Protein AF-A0A3P7LWH1-F1 (afdb_monomer_lite)

InterPro domains:
  IPR036875 Zinc finger, CCHC-type superfamily [SSF57756] (6-38)

pLDDT: mean 70.85, std 18.17, range [38.41, 95.25]

Secondary structure (DSSP, 8-state):
--------------B-TTT--BS--TTT--SPP--PPPPPHHHHHHHHHHHHHHHHHS-------------------------------------

Radius of gyration: 25.74 Å; chains: 1; bounding box: 73×41×44 Å

Sequence (95 aa):
MISSPCRAADSKPKYCQKCLQEGHWTYECRGKRKYLERETRTTRLNRKMEKMDNSRSSSGASSSSSSSSESGGSSSESGSEGDAETGTSHKHSGD

Foldseek 3Di:
DDPDDDDDPPPDFDAEQADRDGDDYVVPDPDHGDDDDDDDPVSVVVVVVVVVVVVVVPDDDDDDDDDDDDPDDDDDDDDDDDDDDDDDDDDDDDD

Organism: Dibothriocephalus latus (NCBI:txid60516)

Structure (mmCIF, N/CA/C/O backbone):
data_AF-A0A3P7LWH1-F1
#
_entry.id   AF-A0A3P7LWH1-F1
#
loop_
_atom_site.group_PDB
_atom_site.id
_atom_site.type_symbol
_atom_site.label_atom_id
_atom_site.label_alt_id
_atom_site.label_comp_id
_atom_site.label_asym_id
_atom_site.label_entity_id
_atom_site.label_seq_id
_atom_site.pdbx_PDB_ins_code
_atom_site.Cartn_x
_atom_site.Cartn_y
_atom_site.Cartn_z
_atom_site.occupancy
_atom_site.B_iso_or_equiv
_atom_site.auth_seq_id
_atom_site.auth_comp_id
_atom_site.auth_asym_id
_atom_site.auth_atom_id
_atom_site.pdbx_PDB_model_num
ATOM 1 N N . MET A 1 1 ? -15.118 -38.059 6.729 1.00 42.44 1 MET A N 1
ATOM 2 C CA . MET A 1 1 ? -14.523 -37.924 5.382 1.00 42.44 1 MET A CA 1
ATOM 3 C C . MET A 1 1 ? -14.826 -36.515 4.897 1.00 42.44 1 MET A C 1
ATOM 5 O O . MET A 1 1 ? -15.939 -36.261 4.463 1.00 42.44 1 MET A O 1
ATOM 9 N N . ILE A 1 2 ? -13.911 -35.567 5.112 1.00 59.47 2 ILE A N 1
ATOM 10 C CA . ILE A 1 2 ? -14.127 -34.164 4.731 1.00 59.47 2 ILE A CA 1
ATOM 11 C C . ILE A 1 2 ? -13.666 -34.039 3.282 1.00 59.47 2 ILE A C 1
ATOM 13 O O . ILE A 1 2 ? -12.469 -34.034 3.009 1.00 59.47 2 ILE A O 1
ATOM 17 N N . SER A 1 3 ? -14.618 -34.029 2.353 1.00 58.41 3 SER A N 1
ATOM 18 C CA . SER A 1 3 ? -14.349 -33.820 0.933 1.00 58.41 3 SER A CA 1
ATOM 19 C C . SER A 1 3 ? -13.851 -32.392 0.721 1.00 58.41 3 SER A C 1
ATOM 21 O O . SER A 1 3 ? -14.644 -31.456 0.631 1.00 58.41 3 SER A O 1
ATOM 23 N N . SER A 1 4 ? -12.529 -32.220 0.670 1.00 71.56 4 SER A N 1
ATOM 24 C CA . SER A 1 4 ? -11.902 -30.974 0.230 1.00 71.56 4 SER A CA 1
ATOM 25 C C . SER A 1 4 ? -12.360 -30.680 -1.199 1.00 71.56 4 SER A C 1
ATOM 27 O O . SER A 1 4 ? -12.098 -31.500 -2.085 1.00 71.56 4 SER A O 1
ATOM 29 N N . PRO A 1 5 ? -13.039 -29.550 -1.462 1.00 72.00 5 PRO A N 1
ATOM 30 C CA . PRO A 1 5 ? -13.450 -29.221 -2.814 1.00 72.00 5 PRO A CA 1
ATOM 31 C C . PRO A 1 5 ? -12.204 -29.065 -3.686 1.00 72.00 5 PRO A C 1
ATOM 33 O O . PRO A 1 5 ? -11.280 -28.313 -3.360 1.00 72.00 5 PRO A O 1
ATOM 36 N N . CYS A 1 6 ? -12.175 -29.792 -4.802 1.00 60.16 6 CYS A N 1
ATOM 37 C CA . CYS A 1 6 ? -11.209 -29.571 -5.863 1.00 60.16 6 CYS A CA 1
ATOM 38 C C . CYS A 1 6 ? -11.339 -28.111 -6.322 1.00 60.16 6 CYS A C 1
ATOM 40 O O . CYS A 1 6 ? -12.373 -27.701 -6.850 1.00 60.16 6 CYS A O 1
ATOM 42 N N . ARG A 1 7 ? -10.307 -27.304 -6.050 1.00 65.00 7 ARG A N 1
ATOM 43 C CA . ARG A 1 7 ? -10.241 -25.893 -6.451 1.00 65.00 7 ARG A CA 1
ATOM 44 C C . ARG A 1 7 ? -10.396 -25.817 -7.968 1.00 65.00 7 ARG A C 1
ATOM 46 O O . ARG A 1 7 ? -9.496 -26.238 -8.692 1.00 65.00 7 ARG A O 1
ATOM 53 N N . ALA A 1 8 ? -11.528 -25.285 -8.428 1.00 61.91 8 ALA A N 1
ATOM 54 C CA . ALA A 1 8 ? -11.680 -24.839 -9.803 1.00 61.91 8 ALA A CA 1
ATOM 55 C C . ALA A 1 8 ? -10.503 -23.908 -10.133 1.00 61.91 8 ALA A C 1
ATOM 57 O O . ALA A 1 8 ? -10.086 -23.110 -9.291 1.00 61.91 8 ALA A O 1
ATOM 58 N N . ALA A 1 9 ? -9.912 -24.064 -11.316 1.00 66.31 9 ALA A N 1
ATOM 59 C CA . ALA A 1 9 ? -8.784 -23.251 -11.744 1.00 66.31 9 ALA A CA 1
ATOM 60 C C . ALA A 1 9 ? -9.246 -21.796 -11.903 1.00 66.31 9 ALA A C 1
ATOM 62 O O . ALA A 1 9 ? -9.737 -21.393 -12.953 1.00 66.31 9 ALA A O 1
ATOM 63 N N . ASP A 1 10 ? -9.122 -21.017 -10.830 1.00 66.19 10 ASP A N 1
ATOM 64 C CA . ASP A 1 10 ? -9.448 -19.601 -10.835 1.00 66.19 10 ASP A CA 1
ATOM 65 C C . ASP A 1 10 ? -8.472 -18.893 -11.785 1.00 66.19 10 ASP A C 1
ATOM 67 O O . ASP A 1 10 ? -7.285 -18.738 -11.470 1.00 66.19 10 ASP A O 1
ATOM 71 N N . SER A 1 11 ? -8.953 -18.449 -12.946 1.00 74.06 11 SER A N 1
ATOM 72 C CA . SER A 1 11 ? -8.215 -17.577 -13.859 1.00 74.06 11 SER A CA 1
ATOM 73 C C . SER A 1 11 ? -8.065 -16.190 -13.227 1.00 74.06 11 SER A C 1
ATOM 75 O O . SER A 1 11 ? -8.736 -15.228 -13.594 1.00 74.06 11 SER A O 1
ATOM 77 N N . LYS A 1 12 ? -7.215 -16.098 -12.203 1.00 76.94 12 LYS A N 1
ATOM 78 C CA . LYS A 1 12 ? -6.903 -14.852 -11.510 1.00 76.94 12 LYS A CA 1
ATOM 79 C C . LYS A 1 12 ? -6.025 -13.990 -12.423 1.00 76.94 12 LYS A C 1
ATOM 81 O O . LYS A 1 12 ? -5.006 -14.495 -12.912 1.00 76.94 12 LYS A O 1
ATOM 86 N N . PRO A 1 13 ? -6.381 -12.714 -12.652 1.00 76.56 13 PRO A N 1
ATOM 87 C CA . PRO A 1 13 ? -5.536 -11.795 -13.406 1.00 76.56 13 PRO A CA 1
ATOM 88 C C . PRO A 1 13 ? -4.145 -11.693 -12.764 1.00 76.56 13 PRO A C 1
ATOM 90 O O . PRO A 1 13 ? -3.979 -11.800 -11.545 1.00 76.56 13 PRO A O 1
ATOM 93 N N . LYS A 1 14 ? -3.113 -11.552 -13.603 1.00 82.19 14 LYS A N 1
ATOM 94 C CA . LYS A 1 14 ? -1.724 -11.453 -13.143 1.00 82.19 14 LYS A CA 1
ATOM 95 C C . LYS A 1 14 ? -1.494 -10.059 -12.569 1.00 82.19 14 LYS A C 1
ATOM 97 O O . LYS A 1 14 ? -1.427 -9.082 -13.311 1.00 82.19 14 LYS A O 1
ATOM 102 N N . TYR A 1 15 ? -1.348 -9.992 -11.251 1.00 88.44 15 TYR A N 1
ATOM 103 C CA . TYR A 1 15 ? -0.945 -8.780 -10.549 1.00 88.44 15 TYR A CA 1
ATOM 104 C C . TYR A 1 15 ? 0.555 -8.796 -10.275 1.00 88.44 15 TYR A C 1
ATOM 106 O O . TYR A 1 15 ? 1.112 -9.791 -9.803 1.00 88.44 15 TYR A O 1
ATOM 114 N N . CYS A 1 16 ? 1.214 -7.668 -10.503 1.00 91.19 16 CYS A N 1
ATOM 115 C CA . CYS A 1 16 ? 2.603 -7.490 -10.123 1.00 91.19 16 CYS A CA 1
ATOM 116 C C . CYS A 1 16 ? 2.729 -7.322 -8.599 1.00 91.19 16 CYS A C 1
ATOM 118 O O . CYS A 1 16 ? 2.182 -6.387 -8.022 1.00 91.19 16 CYS A O 1
ATOM 120 N N . GLN A 1 17 ? 3.519 -8.164 -7.925 1.00 88.00 17 GLN A N 1
ATOM 121 C CA . GLN A 1 17 ? 3.726 -8.084 -6.467 1.00 88.00 17 GLN A CA 1
ATOM 122 C C . GLN A 1 17 ? 4.406 -6.777 -6.008 1.00 88.00 17 GLN A C 1
ATOM 124 O O . GLN A 1 17 ? 4.256 -6.377 -4.855 1.00 88.00 17 GLN A O 1
ATOM 129 N N . LYS A 1 18 ? 5.165 -6.101 -6.885 1.00 90.31 18 LYS A N 1
ATOM 130 C CA . LYS A 1 18 ? 5.858 -4.844 -6.547 1.00 90.31 18 LYS A CA 1
ATOM 131 C C . LYS A 1 18 ? 4.910 -3.646 -6.512 1.00 90.31 18 LYS A C 1
ATOM 133 O O . LYS A 1 18 ? 4.914 -2.901 -5.534 1.00 90.31 18 LYS A O 1
ATOM 138 N N . CYS A 1 19 ? 4.141 -3.435 -7.576 1.00 89.31 19 CYS A N 1
ATOM 139 C CA . CYS A 1 19 ? 3.307 -2.238 -7.748 1.00 89.31 19 CYS A CA 1
ATOM 140 C C . CYS A 1 19 ? 1.799 -2.509 -7.601 1.00 89.31 19 CYS A C 1
ATOM 142 O O . CYS A 1 19 ? 1.008 -1.566 -7.583 1.00 89.31 19 CYS A O 1
ATOM 144 N N . LEU A 1 20 ? 1.397 -3.778 -7.464 1.00 87.06 20 LEU A N 1
ATOM 145 C CA . LEU A 1 20 ? 0.005 -4.226 -7.368 1.00 87.06 20 LEU A CA 1
ATOM 146 C C . LEU A 1 20 ? -0.869 -3.871 -8.590 1.00 87.06 20 LEU A C 1
ATOM 148 O O . LEU A 1 20 ? -2.089 -3.873 -8.479 1.00 87.06 20 LEU A O 1
ATOM 152 N N . GLN A 1 21 ? -0.261 -3.568 -9.742 1.00 88.00 21 GLN A N 1
ATOM 153 C CA . GLN A 1 21 ? -0.968 -3.318 -11.005 1.00 88.00 21 GLN A CA 1
ATOM 154 C C . GLN A 1 21 ? -1.104 -4.605 -11.823 1.00 88.00 21 GLN A C 1
ATOM 156 O O . GLN A 1 21 ? -0.285 -5.520 -11.695 1.00 88.00 21 GLN A O 1
ATOM 161 N N . GLU A 1 22 ? -2.127 -4.664 -12.668 1.00 87.12 22 GLU A N 1
ATOM 162 C CA . GLU A 1 22 ? -2.319 -5.750 -13.627 1.00 87.12 22 GLU A CA 1
ATOM 163 C C . GLU A 1 22 ? -1.455 -5.567 -14.887 1.00 87.12 22 GLU A C 1
ATOM 165 O O . GLU A 1 22 ? -1.017 -4.461 -15.210 1.00 87.12 22 GLU A O 1
ATOM 170 N N . GLY A 1 23 ? -1.170 -6.668 -15.585 1.00 89.12 23 GLY A N 1
ATOM 171 C CA . GLY A 1 23 ? -0.623 -6.628 -16.948 1.00 89.12 23 GLY A CA 1
ATOM 172 C C . GLY A 1 23 ? 0.891 -6.793 -17.100 1.00 89.12 23 GLY A C 1
ATOM 173 O O . GLY A 1 23 ? 1.366 -6.786 -18.229 1.00 89.12 23 GLY A O 1
ATOM 174 N N . HIS A 1 24 ? 1.661 -6.980 -16.022 1.00 91.12 24 HIS A N 1
ATOM 175 C CA . HIS A 1 24 ? 3.093 -7.295 -16.133 1.00 91.12 24 HIS A CA 1
ATOM 176 C C . HIS A 1 24 ? 3.601 -8.204 -15.012 1.00 91.12 24 HIS A C 1
ATOM 178 O O . HIS A 1 24 ? 3.073 -8.227 -13.895 1.00 91.12 24 HIS A O 1
ATOM 184 N N . TRP A 1 25 ? 4.675 -8.936 -15.306 1.00 89.12 25 TRP A N 1
ATOM 185 C CA . TRP A 1 25 ? 5.397 -9.731 -14.319 1.00 89.12 25 TRP A CA 1
ATOM 186 C C . TRP A 1 25 ? 6.343 -8.861 -13.489 1.00 89.12 25 TRP A C 1
ATOM 188 O O . TRP A 1 25 ? 6.769 -7.781 -13.895 1.00 89.12 25 TRP A O 1
ATOM 198 N N . THR A 1 26 ? 6.719 -9.342 -12.306 1.00 88.75 26 THR A N 1
ATOM 199 C CA . THR A 1 26 ? 7.594 -8.608 -11.376 1.00 88.75 26 THR A CA 1
ATOM 200 C C . THR A 1 26 ? 8.966 -8.264 -11.965 1.00 88.75 26 THR A C 1
ATOM 202 O O . THR A 1 26 ? 9.563 -7.273 -11.537 1.00 88.75 26 THR A O 1
ATOM 205 N N . TYR A 1 27 ? 9.440 -9.042 -12.943 1.00 91.50 27 TYR A N 1
ATOM 206 C CA . TYR A 1 27 ? 10.699 -8.832 -13.667 1.00 91.50 27 TYR A CA 1
ATOM 207 C C . TYR A 1 27 ? 10.646 -7.632 -14.622 1.00 91.50 27 TYR A C 1
ATOM 209 O O . TYR A 1 27 ? 11.629 -6.914 -14.767 1.00 91.50 27 TYR A O 1
ATOM 217 N N . GLU A 1 28 ? 9.484 -7.372 -15.218 1.00 91.56 28 GLU A N 1
ATOM 218 C CA . GLU A 1 28 ? 9.253 -6.259 -16.150 1.00 91.56 28 GLU A CA 1
ATOM 219 C C . GLU A 1 28 ? 8.791 -4.983 -15.424 1.00 91.56 28 GLU A C 1
ATOM 221 O O . GLU A 1 28 ? 8.658 -3.912 -16.018 1.00 91.56 28 GLU A O 1
ATOM 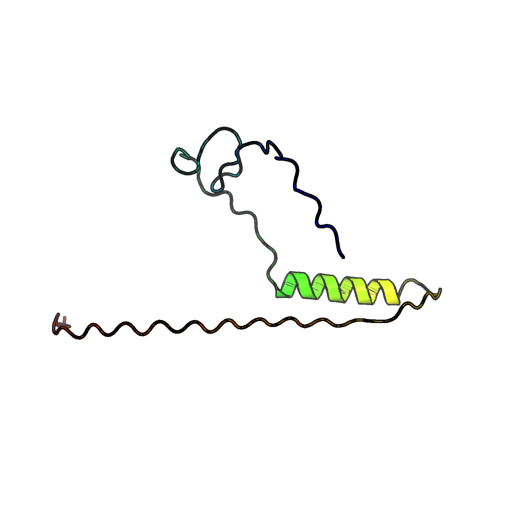226 N N . CYS A 1 29 ? 8.555 -5.074 -14.111 1.00 92.19 29 CYS A N 1
ATOM 227 C CA . CYS A 1 29 ? 8.061 -3.969 -13.305 1.00 92.19 29 CYS A CA 1
ATOM 228 C C . CYS A 1 29 ? 9.104 -2.852 -13.166 1.00 92.19 29 CYS A C 1
ATOM 230 O O . CYS A 1 29 ? 10.015 -2.928 -12.338 1.00 92.19 29 CYS A O 1
ATOM 232 N N . ARG A 1 30 ? 8.886 -1.754 -13.897 1.00 91.69 30 ARG A N 1
ATOM 233 C CA . ARG A 1 30 ? 9.639 -0.491 -13.770 1.00 91.69 30 ARG A CA 1
ATOM 234 C C . ARG A 1 30 ? 9.131 0.423 -12.644 1.00 91.69 30 ARG A C 1
ATOM 236 O O . ARG A 1 30 ? 9.747 1.442 -12.350 1.00 91.69 30 ARG A O 1
ATOM 243 N N . GLY A 1 31 ? 8.003 0.082 -12.017 1.00 87.50 31 GLY A N 1
ATOM 244 C CA . GLY A 1 31 ? 7.398 0.868 -10.939 1.00 87.50 31 GLY A CA 1
ATOM 245 C C . GLY A 1 31 ? 8.125 0.742 -9.593 1.00 87.50 31 GLY A C 1
ATOM 246 O O . GLY A 1 31 ? 8.743 -0.281 -9.285 1.00 87.50 31 GLY A O 1
ATOM 247 N N . LYS A 1 32 ? 8.000 1.777 -8.753 1.00 86.25 32 LYS A N 1
ATOM 248 C CA . LYS A 1 32 ? 8.411 1.730 -7.339 1.00 86.25 32 LYS A CA 1
ATOM 249 C C . LYS A 1 32 ? 7.472 0.805 -6.552 1.00 86.25 32 LYS A C 1
ATOM 251 O O . LYS A 1 32 ? 6.319 0.603 -6.934 1.00 86.25 32 LYS A O 1
ATOM 256 N N . ARG A 1 33 ? 7.959 0.241 -5.442 1.00 88.38 33 ARG A N 1
ATOM 257 C CA . ARG A 1 33 ? 7.129 -0.595 -4.561 1.00 88.38 33 ARG A CA 1
ATOM 258 C C . ARG A 1 33 ? 6.014 0.244 -3.940 1.00 88.38 33 ARG A C 1
ATOM 260 O O . ARG A 1 33 ? 6.295 1.275 -3.335 1.00 88.38 33 ARG A O 1
ATOM 267 N N . LYS A 1 34 ? 4.765 -0.214 -4.060 1.00 87.75 34 LYS A N 1
ATOM 268 C CA . LYS A 1 34 ? 3.639 0.375 -3.329 1.00 87.75 34 LYS A CA 1
ATOM 269 C C . LYS A 1 34 ? 3.659 -0.188 -1.913 1.00 87.75 34 LYS A C 1
ATOM 271 O O . LYS A 1 34 ? 3.307 -1.348 -1.704 1.00 87.75 34 LYS A O 1
ATOM 276 N N . TYR A 1 35 ? 4.091 0.611 -0.945 1.00 84.44 35 TYR A N 1
ATOM 277 C CA . TYR A 1 35 ? 3.980 0.225 0.456 1.00 84.44 35 TYR A CA 1
ATOM 278 C C . TYR A 1 35 ? 2.523 0.370 0.889 1.00 84.44 35 TYR A C 1
ATOM 280 O O . TYR A 1 35 ? 1.985 1.470 0.966 1.00 84.44 35 TYR A O 1
ATOM 288 N N . LEU A 1 36 ? 1.874 -0.769 1.112 1.00 85.44 36 LEU A N 1
ATOM 289 C CA . LEU A 1 36 ? 0.654 -0.839 1.901 1.00 85.44 36 LEU A CA 1
ATOM 290 C C . LEU A 1 36 ? 1.085 -1.150 3.328 1.00 85.44 36 LEU A C 1
ATOM 292 O O . LEU A 1 36 ? 1.699 -2.197 3.561 1.00 85.44 36 LEU A O 1
ATOM 296 N N . GLU A 1 37 ? 0.784 -0.241 4.250 1.00 88.62 37 GLU A N 1
ATOM 297 C CA . GLU A 1 37 ? 1.029 -0.475 5.667 1.00 88.62 37 GLU A CA 1
ATOM 298 C C . GLU A 1 37 ? 0.220 -1.694 6.107 1.00 88.62 37 GLU A C 1
ATOM 300 O O . GLU A 1 37 ? -0.995 -1.773 5.895 1.00 88.62 37 GLU A O 1
ATOM 305 N N . ARG A 1 38 ? 0.910 -2.678 6.683 1.00 85.19 38 ARG A N 1
ATOM 306 C CA . ARG A 1 38 ? 0.254 -3.802 7.341 1.00 85.19 38 ARG A CA 1
ATOM 307 C C . ARG A 1 38 ? 0.227 -3.486 8.815 1.00 85.19 38 ARG A C 1
ATOM 309 O O . ARG A 1 38 ? 1.264 -3.214 9.401 1.00 85.19 38 ARG A O 1
ATOM 316 N N . GLU A 1 39 ? -0.950 -3.587 9.415 1.00 92.56 39 GLU A N 1
ATOM 317 C CA . GLU A 1 39 ? -1.045 -3.497 10.862 1.00 92.56 39 GLU A CA 1
ATOM 318 C C . GLU A 1 39 ? -0.100 -4.505 11.525 1.00 92.56 39 GLU A C 1
ATOM 320 O O . GLU A 1 39 ? 0.005 -5.669 11.115 1.00 92.56 39 GLU A O 1
ATOM 325 N N . THR A 1 40 ? 0.601 -4.054 12.561 1.00 93.19 40 THR A N 1
ATOM 326 C CA . THR A 1 40 ? 1.471 -4.946 13.318 1.00 93.19 40 THR A CA 1
ATOM 327 C C . THR A 1 40 ? 0.637 -6.035 13.996 1.00 93.19 40 THR A C 1
ATOM 329 O O . THR A 1 40 ? -0.566 -5.885 14.247 1.00 93.19 40 THR A O 1
ATOM 332 N N . ARG A 1 41 ? 1.279 -7.161 14.327 1.00 92.75 41 ARG A N 1
ATOM 333 C CA . ARG A 1 41 ? 0.608 -8.278 15.007 1.00 92.75 41 ARG A CA 1
ATOM 334 C C . ARG A 1 41 ? -0.093 -7.818 16.288 1.00 92.75 41 ARG A C 1
ATOM 336 O O . ARG A 1 41 ? -1.199 -8.284 16.551 1.00 92.75 41 ARG A O 1
ATOM 343 N N . THR A 1 42 ? 0.518 -6.907 17.046 1.00 94.06 42 THR A N 1
ATOM 344 C CA . THR A 1 42 ? -0.061 -6.339 18.271 1.00 94.06 42 THR A CA 1
ATOM 345 C C . THR A 1 42 ? -1.256 -5.447 17.955 1.00 94.06 42 THR A C 1
ATOM 347 O O . THR A 1 42 ? -2.310 -5.657 18.537 1.00 94.06 42 THR A O 1
ATOM 350 N N . THR A 1 43 ? -1.177 -4.561 16.957 1.00 93.44 43 THR A N 1
ATOM 351 C CA . THR A 1 43 ? -2.324 -3.744 16.510 1.00 93.44 43 THR A CA 1
ATOM 352 C C . THR A 1 43 ? -3.537 -4.609 16.151 1.00 93.44 43 THR A C 1
ATOM 354 O O . THR A 1 43 ? -4.658 -4.327 16.581 1.00 93.44 43 THR A O 1
ATOM 357 N N . ARG A 1 44 ? -3.313 -5.718 15.434 1.00 94.12 44 ARG A N 1
ATOM 358 C CA . ARG A 1 44 ? -4.381 -6.665 15.088 1.00 94.12 44 ARG A CA 1
ATOM 359 C C . ARG A 1 44 ? -4.982 -7.344 16.317 1.00 94.12 44 ARG A C 1
ATOM 361 O O . ARG A 1 44 ? -6.189 -7.573 16.361 1.00 94.12 44 ARG A O 1
ATOM 368 N N . LEU A 1 45 ? -4.148 -7.722 17.288 1.00 95.25 45 LEU A N 1
ATOM 369 C CA . LEU A 1 45 ? -4.602 -8.339 18.536 1.00 95.25 45 LEU A CA 1
ATOM 370 C C . LEU A 1 45 ? -5.394 -7.342 19.388 1.00 95.25 45 LEU A C 1
ATOM 372 O O . LEU A 1 45 ? -6.489 -7.683 19.824 1.00 95.25 45 LEU A O 1
ATOM 376 N N . ASN A 1 46 ? -4.914 -6.107 19.535 1.00 94.75 46 ASN A N 1
ATOM 377 C CA . ASN A 1 46 ? -5.598 -5.056 20.284 1.00 94.75 46 ASN A CA 1
ATOM 378 C C . ASN A 1 46 ? -6.992 -4.774 19.710 1.00 94.75 46 ASN A C 1
ATOM 380 O O . ASN A 1 46 ? -7.965 -4.796 20.457 1.00 94.75 46 ASN A O 1
ATOM 384 N N . ARG A 1 47 ? -7.130 -4.635 18.382 1.00 93.25 47 ARG A N 1
ATOM 385 C CA . ARG A 1 47 ? -8.448 -4.453 17.745 1.00 93.25 47 ARG A CA 1
ATOM 386 C C . ARG A 1 47 ? -9.399 -5.625 18.018 1.00 93.25 47 ARG A C 1
ATOM 388 O O . ARG A 1 47 ? -10.602 -5.427 18.171 1.00 93.25 47 ARG A O 1
ATOM 395 N N . LYS A 1 48 ? -8.883 -6.860 18.067 1.00 94.00 48 LYS A N 1
ATOM 396 C CA . LYS A 1 48 ? -9.694 -8.038 18.423 1.00 94.00 48 LYS A CA 1
ATOM 397 C C . LYS A 1 48 ? -10.158 -7.982 19.876 1.00 94.00 48 LYS A C 1
ATOM 399 O O . LYS A 1 48 ? -11.322 -8.278 20.124 1.00 94.00 48 LYS A O 1
ATOM 404 N N . MET A 1 49 ? -9.275 -7.605 20.801 1.00 94.00 49 MET A N 1
ATOM 405 C CA . MET A 1 49 ? -9.613 -7.474 22.222 1.00 94.00 49 MET A CA 1
ATOM 406 C C . MET A 1 49 ? -10.651 -6.368 22.453 1.00 94.00 49 MET A C 1
ATOM 408 O O . MET A 1 49 ? -11.652 -6.612 23.115 1.00 94.00 49 MET A O 1
ATOM 412 N N . GLU A 1 50 ? -10.477 -5.200 21.831 1.00 91.69 50 GLU A N 1
ATOM 413 C CA . GLU A 1 50 ? -11.420 -4.075 21.917 1.00 91.69 50 GLU A CA 1
ATOM 414 C C . GLU A 1 50 ? -12.807 -4.441 21.366 1.00 91.69 50 GLU A C 1
ATOM 416 O O . GLU A 1 50 ? -13.832 -4.144 21.975 1.00 91.69 50 GLU A O 1
ATOM 421 N N . LYS A 1 51 ? -12.865 -5.177 20.247 1.00 91.88 51 LYS A N 1
ATOM 422 C CA . LYS A 1 51 ? -14.138 -5.651 19.688 1.00 91.88 51 LYS A CA 1
ATOM 423 C C . LYS A 1 51 ? -14.869 -6.618 20.628 1.00 91.88 51 LYS A C 1
ATOM 425 O O . LYS A 1 51 ? -16.098 -6.587 20.683 1.00 91.88 51 LYS A O 1
ATOM 430 N N . MET A 1 52 ? -14.135 -7.468 21.351 1.00 89.75 52 MET A N 1
ATOM 431 C CA . MET A 1 52 ? -14.716 -8.368 22.354 1.00 89.75 52 MET A CA 1
ATOM 432 C C . MET A 1 52 ? -15.249 -7.587 23.558 1.00 89.75 52 MET A C 1
ATOM 434 O O . MET A 1 52 ? -16.362 -7.859 23.999 1.00 89.75 52 MET A O 1
ATOM 438 N N . ASP A 1 53 ? -14.501 -6.600 24.051 1.00 87.75 53 ASP A N 1
ATOM 439 C CA . ASP A 1 53 ? -14.934 -5.721 25.142 1.00 87.75 53 ASP A CA 1
ATOM 440 C C . ASP A 1 53 ? -16.217 -4.951 24.782 1.00 87.75 53 ASP A C 1
ATOM 442 O O . ASP A 1 53 ? -17.235 -5.075 25.462 1.00 87.75 53 ASP A O 1
ATOM 446 N N . ASN A 1 54 ? -16.239 -4.291 23.621 1.00 83.38 54 ASN A N 1
ATOM 447 C CA . ASN A 1 54 ? -17.405 -3.539 23.157 1.00 83.38 54 ASN A CA 1
ATOM 448 C C . ASN A 1 54 ? -18.650 -4.425 22.935 1.00 83.38 54 ASN A C 1
ATOM 450 O O . ASN A 1 54 ? -19.779 -4.004 23.194 1.00 83.38 54 ASN A O 1
ATOM 454 N N . SER A 1 55 ? -18.468 -5.675 22.486 1.00 76.75 55 SER A N 1
ATOM 455 C CA . SER A 1 55 ? -19.583 -6.627 22.340 1.00 76.75 55 SER A CA 1
ATOM 456 C C . SER A 1 55 ? -20.188 -7.055 23.681 1.00 76.75 55 SER A C 1
ATOM 458 O O . SER A 1 55 ? -21.395 -7.275 23.769 1.00 76.75 55 SER A O 1
ATOM 460 N N . ARG A 1 56 ? -19.372 -7.112 24.742 1.00 72.94 56 ARG A N 1
ATOM 461 C CA . ARG A 1 56 ? -19.818 -7.455 26.102 1.00 72.94 56 ARG A CA 1
ATOM 462 C C . ARG A 1 56 ? -20.550 -6.293 26.771 1.00 72.94 56 ARG A C 1
ATOM 464 O O . ARG A 1 56 ? -21.453 -6.532 27.563 1.00 72.94 56 ARG A O 1
ATOM 471 N N . SER A 1 57 ? -20.207 -5.059 26.412 1.00 64.44 57 SER A N 1
ATOM 472 C CA . SER A 1 57 ? -20.804 -3.841 26.975 1.00 64.44 57 SER A CA 1
ATOM 473 C C . SER A 1 57 ? -22.122 -3.419 26.306 1.00 64.44 57 SER A C 1
ATOM 475 O O . SER A 1 57 ? -22.837 -2.587 26.854 1.00 64.44 57 SER A O 1
ATOM 477 N N . SER A 1 58 ? -22.470 -3.981 25.138 1.00 61.91 58 SER A N 1
ATOM 478 C CA . SER A 1 58 ? -23.624 -3.544 24.324 1.00 61.91 58 SER A CA 1
ATOM 479 C C . SER A 1 58 ? -24.760 -4.565 24.167 1.00 61.91 58 SER A C 1
ATOM 481 O O . SER A 1 58 ? -25.752 -4.260 23.507 1.00 61.91 58 SER A O 1
ATOM 483 N N . SER A 1 59 ? -24.686 -5.757 24.773 1.00 49.50 59 SER A N 1
ATOM 484 C CA . SER A 1 59 ? -25.744 -6.767 24.615 1.00 49.50 59 SER A CA 1
ATOM 485 C C . SER A 1 59 ? -26.046 -7.5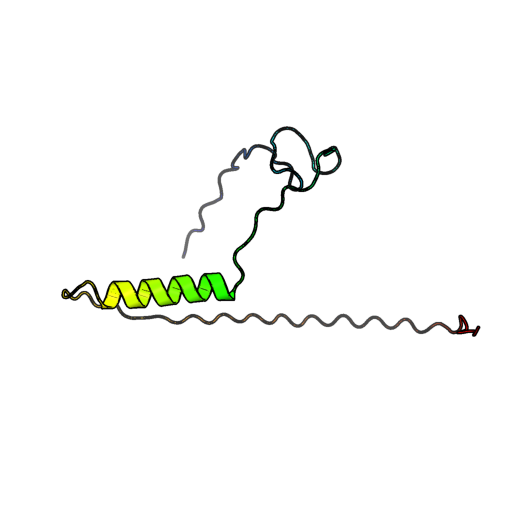52 25.895 1.00 49.50 59 SER A C 1
ATOM 487 O O . SER A 1 59 ? -25.408 -8.545 26.230 1.00 49.50 59 SER A O 1
ATOM 489 N N . GLY A 1 60 ? -27.106 -7.134 26.589 1.00 53.34 60 GLY A N 1
ATOM 490 C CA . GLY A 1 60 ? -27.898 -8.032 27.422 1.00 53.34 60 GLY A CA 1
ATOM 491 C C . GLY A 1 60 ? -28.822 -8.869 26.536 1.00 53.34 60 GLY A C 1
ATOM 492 O O . GLY A 1 60 ? -29.950 -8.463 26.300 1.00 53.34 60 GLY A O 1
ATOM 493 N N . ALA A 1 61 ? -28.338 -9.999 26.014 1.00 46.38 61 ALA A N 1
ATOM 494 C CA . ALA A 1 61 ? -29.145 -11.148 25.583 1.00 46.38 61 ALA A CA 1
ATOM 495 C C . ALA A 1 61 ? -28.218 -12.321 25.223 1.00 46.38 61 ALA A C 1
ATOM 497 O O . ALA A 1 61 ? -27.369 -12.239 24.340 1.00 46.38 61 ALA A O 1
ATOM 498 N N . SER A 1 62 ? -28.393 -13.419 25.945 1.00 49.47 62 SER A N 1
ATOM 499 C CA . SER A 1 62 ? -27.666 -14.680 25.849 1.00 49.47 62 SER A CA 1
ATOM 500 C C . SER A 1 62 ? -27.789 -15.382 24.491 1.00 49.47 62 SER A C 1
ATOM 502 O O . SER A 1 62 ? -28.896 -15.622 24.015 1.00 49.47 62 SER A O 1
ATOM 504 N N . SER A 1 63 ? -26.675 -15.901 23.976 1.00 47.50 63 SER A N 1
ATOM 505 C CA . SER A 1 63 ? -26.644 -17.279 23.472 1.00 47.50 63 SER A CA 1
ATOM 506 C C . SER A 1 63 ? -25.245 -17.861 23.672 1.00 47.50 63 SER A C 1
ATOM 508 O O . SER A 1 63 ? -24.242 -17.362 23.169 1.00 47.50 63 SER A O 1
ATOM 510 N N . SER A 1 64 ? -25.180 -18.898 24.498 1.00 52.47 64 SER A N 1
ATOM 511 C CA . SER A 1 64 ? -24.002 -19.720 24.716 1.00 52.47 64 SER A CA 1
ATOM 512 C C . SER A 1 64 ? -23.835 -20.689 23.552 1.00 52.47 64 SER A C 1
ATOM 514 O O . SER A 1 64 ? -24.716 -21.508 23.298 1.00 52.47 64 SER A O 1
ATOM 516 N N . SER A 1 65 ? -22.669 -20.675 22.918 1.00 47.31 65 SER A N 1
ATOM 517 C CA . SER A 1 65 ? -22.073 -21.909 22.416 1.00 47.31 65 SER A CA 1
ATOM 518 C C . SER A 1 65 ? -20.587 -21.90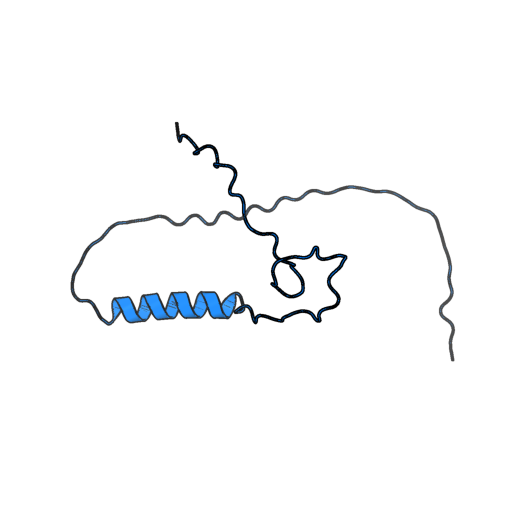8 22.758 1.00 47.31 65 SER A C 1
ATOM 520 O O . SER A 1 65 ? -19.876 -20.914 22.619 1.00 47.31 65 SER A O 1
ATOM 522 N N . SER A 1 66 ? -20.188 -23.017 23.356 1.00 46.47 66 SER A N 1
ATOM 523 C CA . SER A 1 66 ? -18.908 -23.305 23.979 1.00 46.47 66 SER A CA 1
ATOM 524 C C . SER A 1 66 ? -17.865 -23.789 22.975 1.00 46.47 66 SER A C 1
ATOM 526 O O . SER A 1 66 ? -18.185 -24.628 22.137 1.00 46.47 66 SER A O 1
ATOM 528 N N . SER A 1 67 ? -16.619 -23.359 23.227 1.00 47.31 67 SER A N 1
ATOM 529 C CA . SER A 1 67 ? -15.315 -23.976 22.894 1.00 47.31 67 SER A CA 1
ATOM 530 C C . SER A 1 67 ? -14.982 -24.166 21.402 1.00 47.31 67 SER A C 1
ATOM 532 O O . SER A 1 67 ? -15.806 -24.610 20.624 1.00 47.31 67 SER A O 1
ATOM 534 N N . SER A 1 68 ? -13.766 -23.882 20.938 1.00 41.25 68 SER A N 1
ATOM 535 C CA . SER A 1 68 ? -12.536 -24.418 21.519 1.00 41.25 68 SER A CA 1
ATOM 536 C C . SER A 1 68 ? -11.277 -23.608 21.159 1.00 41.25 68 SER A C 1
ATOM 538 O O . SER A 1 68 ? -11.226 -22.835 20.199 1.00 41.25 68 SER A O 1
ATOM 540 N N . SER A 1 69 ? -10.275 -23.749 22.023 1.00 52.28 69 SER A N 1
ATOM 541 C CA . SER A 1 69 ? -8.941 -23.181 21.891 1.00 52.28 69 SER A CA 1
ATOM 542 C C . SER A 1 69 ? -8.064 -24.159 21.116 1.00 52.28 69 SER A C 1
ATOM 544 O O . SER A 1 69 ? -7.664 -25.170 21.680 1.00 52.28 69 SER A O 1
ATOM 546 N N . GLU A 1 70 ? -7.682 -23.831 19.882 1.00 38.41 70 GLU A N 1
ATOM 547 C CA . GLU A 1 70 ? -6.621 -24.562 19.178 1.00 38.41 70 GLU A CA 1
ATOM 548 C C . GLU A 1 70 ? -5.391 -23.656 19.048 1.00 38.41 70 GLU A C 1
ATOM 550 O O . GLU A 1 70 ? -5.236 -22.877 18.105 1.00 38.41 70 GLU A O 1
ATOM 555 N N . SER A 1 71 ? -4.494 -23.731 20.027 1.00 51.66 71 SER A N 1
ATOM 556 C CA . SER A 1 71 ? -3.115 -23.281 19.866 1.00 51.66 71 SER A CA 1
ATOM 557 C C . SER A 1 71 ? -2.343 -24.352 19.096 1.00 51.66 71 SER A C 1
ATOM 559 O O . SER A 1 71 ? -1.776 -25.264 19.688 1.00 51.66 71 SER A O 1
ATOM 561 N N . GLY A 1 72 ? -2.329 -24.247 17.768 1.00 40.62 72 GLY A N 1
ATOM 562 C CA . GLY A 1 72 ? -1.423 -25.009 16.911 1.00 40.62 72 GLY A CA 1
ATOM 563 C C . GLY A 1 72 ? -0.109 -24.256 16.735 1.00 40.62 72 GLY A C 1
ATOM 564 O O . GLY A 1 72 ? 0.042 -23.484 15.790 1.00 40.62 72 GLY A O 1
ATOM 565 N N . GLY A 1 73 ? 0.825 -24.437 17.666 1.00 56.72 73 GLY A N 1
ATOM 566 C CA . GLY A 1 73 ? 2.234 -24.171 17.407 1.00 56.72 73 GLY A CA 1
ATOM 567 C C . GLY A 1 73 ? 2.816 -25.385 16.699 1.00 56.72 73 GLY A C 1
ATOM 568 O O . GLY A 1 73 ? 2.971 -26.429 17.319 1.00 56.72 73 GLY A O 1
ATOM 569 N N . SER A 1 74 ? 3.119 -25.262 15.411 1.00 46.38 74 SER A N 1
ATOM 570 C CA . SER A 1 74 ? 4.017 -26.197 14.738 1.00 46.38 74 SER A CA 1
ATOM 571 C C . SER A 1 74 ? 5.366 -25.508 14.623 1.00 46.38 74 SER A C 1
ATOM 573 O O . SER A 1 74 ? 5.609 -24.734 13.699 1.00 46.38 74 SER A O 1
ATOM 575 N N . SER A 1 75 ? 6.218 -25.738 15.616 1.00 55.34 75 SER A N 1
ATOM 576 C CA . SER A 1 75 ? 7.652 -25.769 15.380 1.0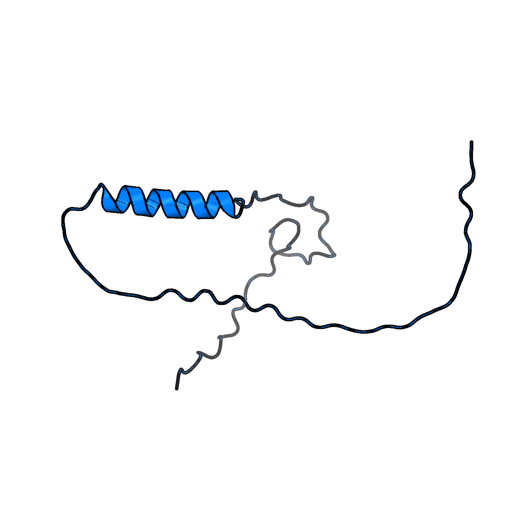0 55.34 75 SER A CA 1
ATOM 577 C C . SER A 1 75 ? 7.920 -26.928 14.418 1.00 55.34 75 SER A C 1
ATOM 579 O O . SER A 1 75 ? 7.334 -28.006 14.515 1.00 55.34 75 SER A O 1
ATOM 581 N N . SER A 1 76 ? 8.692 -26.642 13.382 1.00 55.31 76 SER A N 1
ATOM 582 C CA . SER A 1 76 ? 9.296 -27.659 12.537 1.00 55.31 76 SER A CA 1
ATOM 583 C C . SER A 1 76 ? 10.769 -27.325 12.529 1.00 55.31 76 SER A C 1
ATOM 585 O O . SER A 1 76 ? 11.257 -26.513 11.749 1.00 55.31 76 SER A O 1
ATOM 587 N N . GLU A 1 77 ? 11.444 -27.890 13.513 1.00 52.72 77 GLU A N 1
ATOM 588 C CA . GLU A 1 77 ? 12.878 -28.080 13.530 1.00 52.72 77 GLU A CA 1
ATOM 589 C C . GLU A 1 77 ? 13.259 -28.944 12.323 1.00 52.72 77 GLU A C 1
ATOM 591 O O . GLU A 1 77 ? 12.850 -30.093 12.176 1.00 52.72 77 GLU A O 1
ATOM 596 N N . SER A 1 78 ? 14.029 -28.369 11.409 1.00 50.81 78 SER A N 1
ATOM 597 C CA . SER A 1 78 ? 14.755 -29.117 10.390 1.00 50.81 78 SER A CA 1
ATOM 598 C C . SER A 1 78 ? 16.181 -28.606 10.425 1.00 50.81 78 SER A C 1
ATOM 600 O O . SER A 1 78 ? 16.505 -27.568 9.852 1.00 50.81 78 SER A O 1
ATOM 602 N N . GLY A 1 79 ? 17.005 -29.310 11.199 1.00 55.41 79 GLY A N 1
ATOM 603 C CA . GLY A 1 79 ? 18.450 -29.198 11.116 1.00 55.41 79 GLY A CA 1
ATOM 604 C C . GLY A 1 79 ? 18.915 -29.724 9.762 1.00 55.41 79 GLY A C 1
ATOM 605 O O . GLY A 1 79 ? 18.405 -30.720 9.250 1.00 55.41 79 GLY A O 1
ATOM 606 N N . SER A 1 80 ? 19.863 -29.030 9.154 1.00 51.88 80 SER A N 1
ATOM 607 C CA . SER A 1 80 ? 20.669 -29.571 8.068 1.00 51.88 80 SER A CA 1
ATOM 608 C C . SER A 1 80 ? 22.109 -29.259 8.420 1.00 51.88 80 SER A C 1
ATOM 610 O O . SER A 1 80 ? 22.515 -28.101 8.480 1.00 51.88 80 SER A O 1
ATOM 612 N N . GLU A 1 81 ? 22.820 -30.323 8.754 1.00 54.31 81 GLU A N 1
ATOM 613 C CA . GLU A 1 81 ? 24.226 -30.341 9.121 1.00 54.31 81 GLU A CA 1
ATOM 614 C C . GLU A 1 81 ? 25.008 -30.270 7.810 1.00 54.31 81 GLU A C 1
ATOM 616 O O . GLU A 1 81 ? 24.882 -31.139 6.948 1.00 54.31 81 GLU A O 1
ATOM 621 N N . GLY A 1 82 ? 25.723 -29.169 7.610 1.00 50.91 82 GLY A N 1
ATOM 622 C CA . GLY A 1 82 ? 26.604 -28.970 6.471 1.00 50.91 82 GLY A CA 1
ATOM 623 C C . GLY A 1 82 ? 27.991 -28.637 6.984 1.00 50.91 82 GLY A C 1
ATOM 624 O O . GLY A 1 82 ? 28.294 -27.468 7.205 1.00 50.91 82 GLY A O 1
ATOM 625 N N . ASP A 1 83 ? 28.807 -29.668 7.187 1.00 54.28 83 ASP A N 1
ATOM 626 C CA . ASP A 1 83 ? 30.245 -29.549 7.410 1.00 54.28 83 ASP A CA 1
ATOM 627 C C . ASP A 1 83 ? 30.926 -29.075 6.118 1.00 54.28 83 ASP A C 1
ATOM 629 O O . ASP A 1 83 ? 30.884 -29.751 5.087 1.00 54.28 83 ASP A O 1
ATOM 633 N N . ALA A 1 84 ? 31.565 -27.908 6.173 1.00 56.00 84 ALA A N 1
ATOM 634 C CA . ALA A 1 84 ? 32.533 -27.467 5.175 1.00 56.00 84 ALA A CA 1
ATOM 635 C C . ALA A 1 84 ? 33.621 -26.621 5.854 1.00 56.00 84 ALA A C 1
ATOM 637 O O . ALA A 1 84 ? 33.618 -25.392 5.815 1.00 56.00 84 ALA A O 1
ATOM 638 N N . GLU A 1 85 ? 34.560 -27.314 6.492 1.00 54.75 85 GLU A N 1
ATOM 639 C CA . GLU A 1 85 ? 35.852 -26.787 6.932 1.00 54.75 85 GLU A CA 1
ATOM 640 C C . GLU A 1 85 ? 36.773 -26.552 5.723 1.00 54.75 85 GLU A C 1
ATOM 642 O O . GLU A 1 85 ? 37.262 -27.518 5.143 1.00 54.75 85 GLU A O 1
ATOM 647 N N . THR A 1 86 ? 37.024 -25.290 5.347 1.00 58.12 86 THR A N 1
ATOM 648 C CA . THR A 1 86 ? 38.286 -24.773 4.756 1.00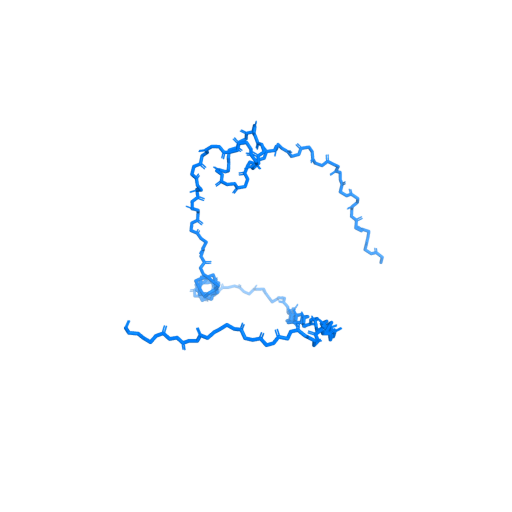 58.12 86 THR A CA 1
ATOM 649 C C . THR A 1 86 ? 38.050 -23.352 4.209 1.00 58.12 86 THR A C 1
ATOM 651 O O . THR A 1 86 ? 37.144 -23.134 3.417 1.00 58.12 86 THR A O 1
ATOM 654 N N . GLY A 1 87 ? 38.766 -22.283 4.545 1.00 54.50 87 GLY A N 1
ATOM 655 C CA . GLY A 1 87 ? 39.888 -22.060 5.435 1.00 54.50 87 GLY A CA 1
ATOM 656 C C . GLY A 1 87 ? 40.209 -20.554 5.428 1.00 54.50 87 GLY A C 1
ATOM 657 O O . GLY A 1 87 ? 40.079 -19.882 4.413 1.00 54.50 87 GLY A O 1
ATOM 658 N N . THR A 1 88 ? 40.590 -20.046 6.598 1.00 57.59 88 THR A N 1
ATOM 659 C CA . THR A 1 88 ? 41.591 -18.996 6.866 1.00 57.59 88 THR A CA 1
ATOM 660 C C . THR A 1 88 ? 41.738 -17.750 5.952 1.00 57.59 88 THR A C 1
ATOM 662 O O . THR A 1 88 ? 42.147 -17.807 4.798 1.00 57.59 88 THR A O 1
ATOM 665 N N . SER A 1 89 ? 41.629 -16.594 6.628 1.00 55.19 89 SER A N 1
ATOM 666 C CA . SER A 1 89 ? 42.339 -15.319 6.403 1.00 55.19 89 SER A CA 1
ATOM 667 C C . SER A 1 89 ? 41.806 -14.319 5.367 1.00 55.19 89 SER A C 1
ATOM 669 O O . SER A 1 89 ? 42.144 -14.384 4.190 1.00 55.19 89 SER A O 1
ATOM 671 N N . HIS A 1 90 ? 41.172 -13.242 5.857 1.00 62.41 90 HIS A N 1
ATOM 672 C CA . HIS A 1 90 ? 41.472 -11.881 5.389 1.00 62.41 90 HIS A CA 1
ATOM 673 C C . HIS A 1 90 ? 41.487 -10.891 6.566 1.00 62.41 90 HIS A C 1
ATOM 675 O O . HIS A 1 90 ? 40.533 -10.777 7.331 1.00 62.41 90 HIS A O 1
ATOM 681 N N . LYS A 1 91 ? 42.647 -10.249 6.734 1.00 58.56 91 LYS A N 1
ATOM 682 C CA . LYS A 1 91 ? 43.088 -9.449 7.884 1.00 58.56 91 LYS A CA 1
ATOM 683 C C . LYS A 1 91 ? 42.235 -8.200 8.106 1.00 58.56 91 LYS A C 1
ATOM 685 O O . LYS A 1 91 ? 41.998 -7.428 7.184 1.00 58.56 91 LYS A O 1
ATOM 690 N N . HIS A 1 92 ? 41.908 -7.962 9.372 1.00 56.84 92 HIS A N 1
ATOM 691 C CA . HIS A 1 92 ? 41.609 -6.638 9.902 1.00 56.84 92 HIS A CA 1
ATOM 692 C C . HIS A 1 92 ? 42.919 -5.833 9.997 1.00 56.84 92 HIS A C 1
ATO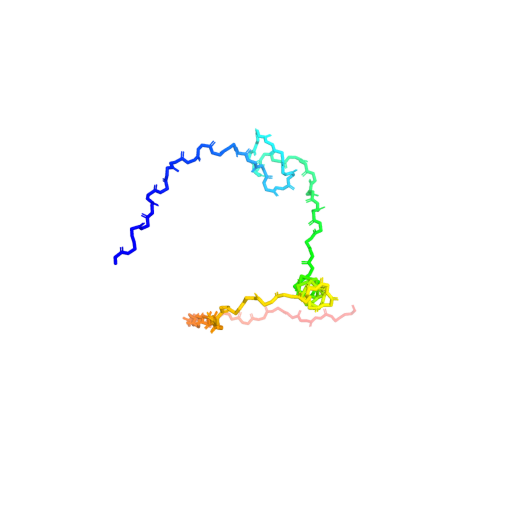M 694 O O . HIS A 1 92 ? 43.903 -6.278 10.589 1.00 56.84 92 HIS A O 1
ATOM 700 N N . SER A 1 93 ? 42.950 -4.668 9.366 1.00 55.44 93 SER A N 1
ATOM 701 C CA . SER A 1 93 ? 43.944 -3.595 9.508 1.00 55.44 93 SER A CA 1
ATOM 702 C C . SER A 1 93 ? 43.132 -2.323 9.212 1.00 55.44 93 SER A C 1
ATOM 704 O O . SER A 1 93 ? 42.411 -2.319 8.222 1.00 55.44 93 SER A O 1
ATOM 706 N N . GLY A 1 94 ? 43.032 -1.295 10.047 1.00 56.59 94 GLY A N 1
ATOM 707 C CA . GLY A 1 94 ? 44.024 -0.741 10.955 1.00 56.59 94 GLY A CA 1
ATOM 708 C C . GLY A 1 94 ? 44.603 0.525 10.323 1.00 56.59 94 GLY A C 1
ATOM 709 O O . GLY A 1 94 ? 45.736 0.454 9.865 1.00 56.59 94 GLY A O 1
ATOM 710 N N . ASP A 1 95 ? 43.786 1.583 10.217 1.00 43.59 95 ASP A N 1
ATOM 711 C CA . ASP A 1 95 ? 44.087 3.024 10.392 1.00 43.59 95 ASP A CA 1
ATOM 712 C C . ASP A 1 95 ? 42.764 3.813 10.302 1.00 43.59 95 ASP A C 1
ATOM 714 O O . ASP A 1 95 ? 42.059 3.672 9.272 1.00 43.59 95 ASP A O 1
#